Protein AF-A0AAV6HA85-F1 (afdb_monomer)

InterPro domains:
  IPR000152 EGF-type aspartate/asparagine hydroxylation site [PS00010] (54-65)
  IPR000742 EGF-like domain [PS01186] (63-76)
  IPR000742 EGF-like domain [PS01186] (103-118)
  IPR000742 EGF-like domain [PS50026] (37-77)
  IPR000742 EGF-like domain [SM00181] (40-77)
  IPR000742 EGF-like domain [SM00181] (81-119)
  IPR000742 EGF-like domain [SM00181] (123-153)
  IPR001881 EGF-like calcium-binding domain [SM00179] (37-77)
  IPR001881 EGF-like calcium-binding domain [SM00179] (78-119)
  IPR001881 EGF-like calcium-binding domain [SM00179] (120-150)
  IPR009030 Growth factor receptor cysteine-rich domain superfamily [SSF57184] (36-152)
  IPR018097 EGF-like calcium-binding, conserved site [PS01187] (120-144)
  IPR024731 NELL2-like, EGF domain [PF12947] (41-76)
  IPR026823 Complement Clr-like EGF domain [PF12662] (101-123)
  IPR052071 Signal peptide, CUB and EGF-like domain-containing protein [PTHR24046] (17-152)

Secondary structure (DSSP, 8-state):
---------------------------------------TTTTT-----TTEEEEEETTEEEEEEPTTEEESSSSEEE--TTSSSSSTT-SSEEEEETTEEEEEPPTTEEE-TTSS-EEEP-GGGTGGGG-SSEEEEETTEEEEEPPTT----

Nearest PDB structures (foldseek):
  8em4-assembly1_B  TM=6.719E-01  e=1.070E-04  Mus musculus
  8jxg-assembly1_A  TM=6.097E-01  e=2.096E-04  Rattus norvegicus
  8jxa-assembly1_A  TM=5.632E-01  e=2.845E-04  Rattus norvegicus
  3f6u-assembly1_L  TM=4.548E-01  e=4.365E-04  Homo sapiens
  1aut-assembly1_L  TM=4.409E-01  e=5.244E-04  Homo sapiens

Mean predicted aligned error: 12.66 Å

Radius of gyration: 45.24 Å; Cα contacts (8 Å, |Δi|>4): 235; chains: 1; bounding box: 90×61×142 Å

Sequence (153 aa):
MIVQAVMRAGAGLVGVCLVLFVQLPARASASRTPPQDVDECAKSLDNCSIDAICQNTPRSYKCICKSGYKGDGKHCEDIDECVGEYTGGCVHDCINIPGNYRCTCYDGFRLAHDGHNCLDVDECLEDNGGCQQICVNMMGSYECRCREGYFLQ

Foldseek 3Di:
DDDDDDDDDDDDDDDDPPPPPPPDPDPPPPPPDPDDADQCQVVVVDQFDPQWDWADDRNGIATGGHAQWDDRRNDTDGDQCCDDPCRVLAPDDWAGDRRDIFHDDDAQWDADPVRHDTDGDFCCVPCHVVAPDHWAGDRRDIDHDDDPPDDDD

Organism: NCBI:txid278164

Solvent-accessible surface area (backbone atoms only — not comparable to full-atom values): 9694 Å² total; per-residue (Å²): 141,81,85,90,84,90,82,81,95,76,92,83,87,78,83,80,81,83,75,79,79,76,79,69,77,78,75,78,73,75,83,84,68,72,93,70,74,69,54,35,56,86,65,70,68,60,72,51,19,94,56,27,44,69,43,66,47,94,86,43,72,46,40,40,39,34,78,39,35,45,71,76,4,52,53,45,43,67,49,62,45,45,60,76,98,53,34,65,65,25,72,55,46,49,46,64,43,94,49,45,68,47,46,45,48,57,78,38,38,40,69,36,97,84,53,28,47,62,38,67,46,62,49,41,79,52,75,35,58,75,33,94,69,39,52,43,68,43,94,45,42,70,46,70,43,65,58,92,96,56,78,88,130

pLDDT: mean 85.86, std 18.75, range [38.03, 98.62]

Structure (mmCIF, N/CA/C/O backbone):
data_AF-A0AAV6HA85-F1
#
_entry.id   AF-A0AAV6HA85-F1
#
loop_
_atom_site.group_PDB
_atom_site.id
_atom_site.type_symbol
_atom_site.label_atom_id
_atom_site.label_alt_id
_atom_site.label_comp_id
_atom_site.label_asym_id
_atom_site.label_entity_id
_atom_site.label_seq_id
_atom_site.pdbx_PDB_ins_code
_atom_site.Cartn_x
_atom_site.Cartn_y
_atom_site.Cartn_z
_atom_site.occupancy
_atom_site.B_iso_or_equiv
_atom_site.auth_seq_id
_atom_site.auth_comp_id
_atom_site.auth_asym_id
_atom_site.auth_atom_id
_atom_site.pdbx_PDB_model_num
ATOM 1 N N . MET A 1 1 ? -42.525 -49.139 103.285 1.00 38.59 1 MET A N 1
ATOM 2 C CA . MET A 1 1 ? -41.629 -47.968 103.156 1.00 38.59 1 MET A CA 1
ATOM 3 C C . MET A 1 1 ? -41.693 -47.534 101.695 1.00 38.59 1 MET A C 1
ATOM 5 O O . MET A 1 1 ? -41.384 -48.375 100.875 1.00 38.59 1 MET A O 1
ATOM 9 N N . ILE A 1 2 ? -42.159 -46.371 101.240 1.00 38.44 2 ILE A N 1
ATOM 10 C CA . ILE A 1 2 ? -42.550 -45.083 101.826 1.00 38.44 2 ILE A CA 1
ATOM 11 C C . ILE A 1 2 ? -43.598 -44.460 100.861 1.00 38.44 2 ILE A C 1
ATOM 13 O O . ILE A 1 2 ? -43.366 -44.413 99.661 1.00 38.44 2 ILE A O 1
ATOM 17 N N . VAL A 1 3 ? -44.729 -44.039 101.445 1.00 39.59 3 VAL A N 1
ATOM 18 C CA . VAL A 1 3 ? -45.607 -42.871 101.175 1.00 39.59 3 VAL A CA 1
ATOM 19 C C . VAL A 1 3 ? -46.381 -4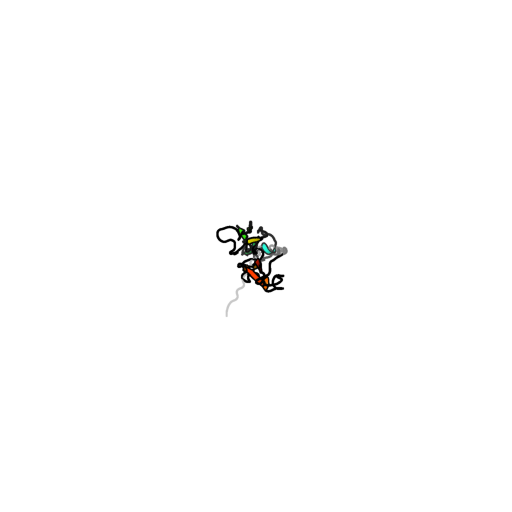2.723 99.843 1.00 39.59 3 VAL A C 1
ATOM 21 O O . VAL A 1 3 ? -45.835 -42.464 98.777 1.00 39.59 3 VAL A O 1
ATOM 24 N N . GLN A 1 4 ? -47.716 -42.758 99.984 1.00 44.38 4 GLN A N 1
ATOM 25 C CA . GLN A 1 4 ? -48.724 -42.203 99.069 1.00 44.38 4 GLN A CA 1
ATOM 26 C C . GLN A 1 4 ? -48.697 -40.663 99.049 1.00 44.38 4 GLN A C 1
ATOM 28 O O . GLN A 1 4 ? -48.573 -40.046 100.105 1.00 44.38 4 GLN A O 1
ATOM 33 N N . ALA A 1 5 ? -49.004 -40.044 97.905 1.00 45.00 5 ALA A N 1
ATOM 34 C CA . ALA A 1 5 ? -49.636 -38.723 97.881 1.00 45.00 5 ALA A CA 1
ATOM 35 C C . ALA A 1 5 ? -50.605 -38.596 96.693 1.00 45.00 5 ALA A C 1
ATOM 37 O O . ALA A 1 5 ? -50.204 -38.516 95.535 1.00 45.00 5 ALA A O 1
ATOM 38 N N . VAL A 1 6 ? -51.899 -38.578 97.013 1.00 48.31 6 VAL A N 1
ATOM 39 C CA . VAL A 1 6 ? -52.996 -38.122 96.152 1.00 48.31 6 VAL A CA 1
ATOM 40 C C . VAL A 1 6 ? -53.131 -36.613 96.346 1.00 48.31 6 VAL A C 1
ATOM 42 O O . VAL A 1 6 ? -53.330 -36.204 97.484 1.00 48.31 6 VAL A O 1
ATOM 45 N N . MET A 1 7 ? -53.114 -35.798 95.283 1.00 38.28 7 MET A N 1
ATOM 46 C CA . MET A 1 7 ? -53.735 -34.461 95.289 1.00 38.28 7 MET A CA 1
ATOM 47 C C . MET A 1 7 ? -54.134 -33.990 93.872 1.00 38.28 7 MET A C 1
ATOM 49 O O . MET A 1 7 ? -53.304 -33.561 93.083 1.00 38.28 7 MET A O 1
ATOM 53 N N . ARG A 1 8 ? -55.455 -34.034 93.647 1.00 38.62 8 ARG A N 1
ATOM 54 C CA . ARG A 1 8 ? -56.346 -33.005 93.062 1.00 38.62 8 ARG A CA 1
ATOM 55 C C . ARG A 1 8 ? -56.182 -32.547 91.603 1.00 38.62 8 ARG A C 1
ATOM 57 O O . ARG A 1 8 ? -55.257 -31.839 91.231 1.00 38.62 8 ARG A O 1
ATOM 64 N N . ALA A 1 9 ? -57.255 -32.804 90.847 1.00 45.69 9 ALA A N 1
ATOM 65 C CA . ALA A 1 9 ? -57.660 -32.042 89.673 1.00 45.69 9 ALA A CA 1
ATOM 66 C C . ALA A 1 9 ? -57.902 -30.565 90.043 1.00 45.69 9 ALA A C 1
ATOM 68 O O . ALA A 1 9 ? -58.687 -30.265 90.946 1.00 45.69 9 ALA A O 1
ATOM 69 N N . GLY A 1 10 ? -57.228 -29.661 89.334 1.00 38.03 10 GLY A N 1
ATOM 70 C CA . GLY A 1 10 ? -57.447 -28.219 89.367 1.00 38.03 10 GLY A CA 1
ATOM 71 C C . GLY A 1 10 ? -57.753 -27.731 87.955 1.00 38.03 10 GLY A C 1
ATOM 72 O O . GLY A 1 10 ? -57.002 -28.006 87.024 1.00 38.03 10 GLY A O 1
ATOM 73 N N . ALA A 1 11 ? -58.898 -27.073 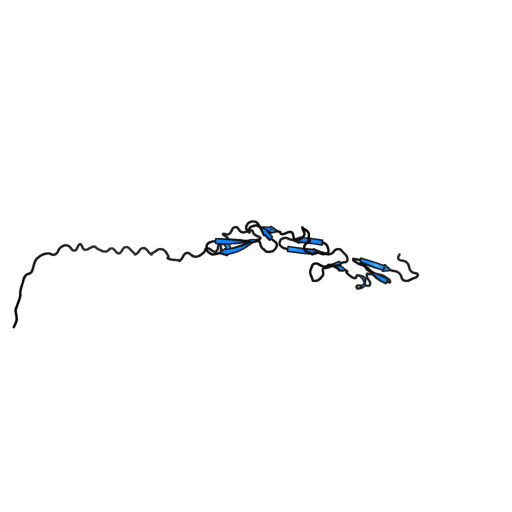87.806 1.00 50.22 11 ALA A N 1
ATOM 74 C CA . ALA A 1 11 ? -59.427 -26.531 86.564 1.00 50.22 11 ALA A CA 1
ATOM 75 C C . ALA A 1 11 ? -58.511 -25.464 85.936 1.00 50.22 11 ALA A C 1
ATOM 77 O O . ALA A 1 11 ? -57.936 -24.646 86.649 1.00 50.22 11 ALA A O 1
ATOM 78 N N . GLY A 1 12 ? -58.453 -25.427 84.599 1.00 44.38 12 GLY A N 1
ATOM 79 C CA . GLY A 1 12 ? -57.872 -24.305 83.857 1.00 44.38 12 GLY A CA 1
ATOM 80 C C . GLY A 1 12 ? -57.307 -24.684 82.490 1.00 44.38 12 GLY A C 1
ATOM 81 O O . GLY A 1 12 ? -56.094 -24.743 82.331 1.00 44.38 12 GLY A O 1
ATOM 82 N N . LEU A 1 13 ? -58.163 -24.906 81.488 1.00 42.62 13 LEU A N 1
ATOM 83 C CA . LEU A 1 13 ? -57.733 -24.893 80.085 1.00 42.62 13 LEU A CA 1
ATOM 84 C C . LEU A 1 13 ? -58.081 -23.535 79.482 1.00 42.62 13 LEU A C 1
ATOM 86 O O . LEU A 1 13 ? -59.203 -23.273 79.055 1.00 42.62 13 LEU A O 1
ATOM 90 N N . VAL A 1 14 ? -57.077 -22.664 79.508 1.00 42.88 14 VAL A N 1
ATOM 91 C CA . VAL A 1 14 ? -56.998 -21.457 78.692 1.00 42.88 14 VAL A CA 1
ATOM 92 C C . VAL A 1 14 ? -56.840 -21.881 77.226 1.00 42.88 14 VAL A C 1
ATOM 94 O O . VAL A 1 14 ? -56.070 -22.785 76.917 1.00 42.88 14 VAL A O 1
ATOM 97 N N . GLY A 1 15 ? -57.619 -21.219 76.370 1.00 52.88 15 GLY A N 1
ATOM 98 C CA . GLY A 1 15 ? -57.671 -21.234 74.905 1.00 52.88 15 GLY A CA 1
ATOM 99 C C . GLY A 1 15 ? -56.665 -22.062 74.100 1.00 52.88 15 GLY A C 1
ATOM 100 O O . GLY A 1 15 ? -55.463 -21.819 74.127 1.00 52.88 15 GLY A O 1
ATOM 101 N N . VAL A 1 16 ? -57.207 -22.882 73.199 1.00 50.78 16 VAL A N 1
ATOM 102 C CA . VAL A 1 16 ? -56.548 -23.195 71.927 1.00 50.78 16 VAL A CA 1
ATOM 103 C C . VAL A 1 16 ? -57.498 -22.760 70.817 1.00 50.78 16 VAL A C 1
ATOM 105 O O . VAL A 1 16 ? -58.423 -23.474 70.441 1.00 50.78 16 VAL A O 1
ATOM 108 N N . CYS A 1 17 ? -57.308 -21.529 70.340 1.00 46.88 17 CYS A N 1
ATOM 109 C CA . CYS A 1 17 ? -57.904 -21.072 69.093 1.00 46.88 17 CYS A CA 1
ATOM 110 C C . CYS A 1 17 ? -57.286 -21.932 67.982 1.00 46.88 17 CYS A C 1
ATOM 112 O O . CYS A 1 17 ? -56.084 -21.841 67.732 1.00 46.88 17 CYS A O 1
ATOM 114 N N . LEU A 1 18 ? -58.075 -22.832 67.394 1.00 53.28 18 LEU A N 1
ATOM 115 C CA . LEU A 1 18 ? -57.656 -23.696 66.295 1.00 53.28 18 LEU A CA 1
ATOM 116 C C . LEU A 1 18 ? -57.417 -22.813 65.062 1.00 53.28 18 LEU A C 1
ATOM 118 O O . LEU A 1 18 ? -58.323 -22.572 64.266 1.00 53.28 18 LEU A O 1
ATOM 122 N N . VAL A 1 19 ? -56.206 -22.271 64.934 1.00 59.59 19 VAL A N 1
ATOM 123 C CA . VAL A 1 19 ? -55.791 -21.529 63.744 1.00 59.59 19 VAL A CA 1
ATOM 124 C C . VAL A 1 19 ? -55.682 -22.551 62.613 1.00 59.59 19 VAL A C 1
ATOM 126 O O . VAL A 1 19 ? -54.721 -23.314 62.539 1.00 59.59 19 VAL A O 1
ATOM 129 N N . LEU A 1 20 ? -56.705 -22.623 61.760 1.00 54.41 20 LEU A N 1
ATOM 130 C CA . LEU A 1 20 ? -56.629 -23.327 60.483 1.00 54.41 20 LEU A CA 1
ATOM 131 C C . LEU A 1 20 ? -55.535 -22.645 59.656 1.00 54.41 20 LEU A C 1
ATOM 133 O O . LEU A 1 20 ? -55.753 -21.590 59.063 1.00 54.41 20 LEU A O 1
ATOM 137 N N . PHE A 1 21 ? -54.339 -23.234 59.650 1.00 59.69 21 PHE A N 1
ATOM 138 C CA . PHE A 1 21 ? -53.263 -22.862 58.743 1.00 59.69 21 PHE A CA 1
ATOM 139 C C . PHE A 1 21 ? -53.710 -23.180 57.314 1.00 59.69 21 PHE A C 1
ATOM 141 O O . PHE A 1 21 ? -53.476 -24.272 56.800 1.00 59.69 21 PHE A O 1
ATOM 148 N N . VAL A 1 22 ? -54.365 -22.224 56.657 1.00 56.62 22 VAL A N 1
ATOM 149 C CA . VAL A 1 22 ? -54.429 -22.213 55.198 1.00 56.62 22 VAL A CA 1
ATOM 150 C C . VAL A 1 22 ? -52.991 -22.007 54.739 1.00 56.62 22 VAL A C 1
ATOM 152 O O . VAL A 1 22 ? -52.441 -20.913 54.862 1.00 56.62 22 VAL A O 1
ATOM 155 N N . GLN A 1 23 ? -52.349 -23.083 54.286 1.00 60.28 23 GLN A N 1
ATOM 156 C CA . GLN A 1 23 ? -51.060 -23.004 53.616 1.00 60.28 23 GLN A CA 1
ATOM 157 C C . GLN A 1 23 ? -51.267 -22.192 52.333 1.00 60.28 23 GLN A C 1
ATOM 159 O O . GLN A 1 23 ? -51.673 -22.721 51.302 1.00 60.28 23 GLN A O 1
ATOM 164 N N . LEU A 1 24 ? -51.033 -20.880 52.409 1.00 62.69 24 LEU A N 1
ATOM 165 C CA . LEU A 1 24 ? -50.799 -20.067 51.224 1.00 62.69 24 LEU A CA 1
ATOM 166 C C . LEU A 1 24 ? -49.642 -20.732 50.468 1.00 62.69 24 LEU A C 1
ATOM 168 O O . LEU A 1 24 ? -48.624 -21.030 51.103 1.00 62.69 24 LEU A O 1
ATOM 172 N N . PRO A 1 25 ? -49.771 -21.005 49.156 1.00 57.84 25 PRO A N 1
ATOM 173 C CA . PRO A 1 25 ? -48.674 -21.590 48.407 1.00 57.84 25 PRO A CA 1
ATOM 174 C C . PRO A 1 25 ? -47.462 -20.682 48.585 1.00 57.84 25 PRO A C 1
ATOM 176 O O . PRO A 1 25 ? -47.552 -19.465 48.388 1.00 57.84 25 PRO A O 1
ATOM 179 N N . ALA A 1 26 ? -46.351 -21.275 49.024 1.00 62.03 26 ALA A N 1
ATOM 180 C CA . ALA A 1 26 ? -45.083 -20.584 49.147 1.00 62.03 26 ALA A CA 1
ATOM 181 C C . ALA A 1 26 ? -44.832 -19.843 47.832 1.00 62.03 26 ALA A C 1
ATOM 183 O O . ALA A 1 26 ? -44.723 -20.454 46.768 1.00 62.03 26 ALA A O 1
ATOM 184 N N . ARG A 1 27 ? -44.816 -18.510 47.899 1.00 64.50 27 ARG A N 1
ATOM 185 C CA . ARG A 1 27 ? -44.487 -17.660 46.760 1.00 64.50 27 ARG A CA 1
ATOM 186 C C . ARG A 1 27 ? -43.093 -18.094 46.320 1.00 64.50 27 ARG A C 1
ATOM 188 O O . ARG A 1 27 ? -42.148 -17.942 47.094 1.00 64.50 27 ARG A O 1
ATOM 195 N N . ALA A 1 28 ? -42.991 -18.705 45.139 1.00 62.00 28 ALA A N 1
ATOM 196 C CA . ALA A 1 28 ? -41.719 -19.118 44.570 1.00 62.00 28 ALA A CA 1
ATOM 197 C C . ALA A 1 28 ? -40.772 -17.916 44.636 1.00 62.00 28 ALA A C 1
ATOM 199 O O . ALA A 1 28 ? -41.057 -16.849 44.088 1.00 62.00 28 ALA A O 1
ATOM 200 N N . SER A 1 29 ? -39.712 -18.067 45.428 1.00 61.31 29 SER A N 1
ATOM 201 C CA . SER A 1 29 ? -38.698 -17.040 45.608 1.00 61.31 29 SER A CA 1
ATOM 202 C C . SER A 1 29 ? -38.131 -16.709 44.232 1.00 61.31 29 SER A C 1
ATOM 204 O O . SER A 1 29 ? -37.825 -17.619 43.461 1.00 61.31 29 SER A O 1
ATOM 206 N N . ALA A 1 30 ? -38.050 -15.416 43.918 1.00 65.56 30 ALA A N 1
ATOM 207 C CA . ALA A 1 30 ? -37.458 -14.918 42.688 1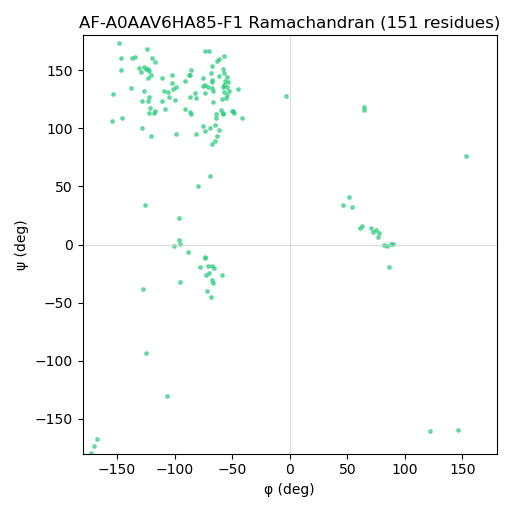.00 65.56 30 ALA A CA 1
ATOM 208 C C . ALA A 1 30 ? -36.131 -15.640 42.400 1.00 65.56 30 ALA A C 1
ATOM 210 O O . ALA A 1 30 ? -35.313 -15.824 43.306 1.00 65.56 30 ALA A O 1
ATOM 211 N N . SER A 1 31 ? -35.960 -16.063 41.144 1.00 66.75 31 SER A N 1
ATOM 212 C CA . SER A 1 31 ? -34.762 -16.721 40.618 1.00 66.75 31 SER A CA 1
ATOM 213 C C . SER A 1 31 ? -33.495 -16.043 41.147 1.00 66.75 31 SER A C 1
ATOM 215 O O . SER A 1 31 ? -33.178 -14.920 40.762 1.00 66.75 31 SER A O 1
ATOM 217 N N . ARG A 1 32 ? -32.769 -16.724 42.042 1.00 67.88 32 ARG A N 1
ATOM 218 C CA . ARG A 1 32 ? -31.467 -16.281 42.567 1.00 67.88 32 ARG A CA 1
ATOM 219 C C . ARG A 1 32 ? -30.350 -16.592 41.573 1.00 67.88 32 ARG A C 1
ATOM 221 O O . ARG A 1 32 ? -29.345 -17.199 41.933 1.00 67.88 32 ARG A O 1
ATOM 228 N N . THR A 1 33 ? -30.530 -16.210 40.315 1.00 71.50 33 THR A N 1
ATOM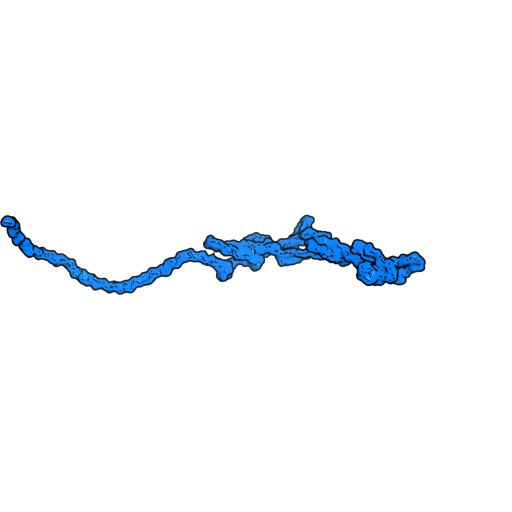 229 C CA . THR A 1 33 ? -29.411 -16.172 39.376 1.00 71.50 33 THR A CA 1
ATOM 230 C C . THR A 1 33 ? -28.457 -15.071 39.836 1.00 71.50 33 THR A C 1
ATOM 232 O O . THR A 1 33 ? -28.905 -13.932 40.004 1.00 71.50 33 THR A O 1
ATOM 235 N N . PRO A 1 34 ? -27.174 -15.387 40.099 1.00 78.25 34 PRO A N 1
ATOM 236 C CA . PRO A 1 34 ? -26.192 -14.359 40.400 1.00 78.25 34 PRO A CA 1
ATOM 237 C C . PRO A 1 34 ? -26.144 -13.353 39.243 1.00 78.25 34 PRO A C 1
ATOM 239 O O . PRO A 1 34 ? -26.386 -13.746 38.098 1.00 78.25 34 PRO A O 1
ATOM 242 N N . PRO A 1 35 ? -25.871 -12.066 39.519 1.00 84.31 35 PRO A N 1
ATOM 243 C CA . PRO A 1 35 ? -25.748 -11.071 38.466 1.00 84.31 35 PRO A CA 1
ATOM 244 C C . PRO A 1 35 ? -24.645 -11.516 37.508 1.00 84.31 35 PRO A C 1
ATOM 246 O O . PRO A 1 35 ? -23.478 -11.617 37.889 1.00 84.31 35 PRO A O 1
ATOM 249 N N . GLN A 1 36 ? -25.050 -11.842 36.284 1.00 88.88 36 GLN A N 1
ATOM 250 C CA . GLN A 1 36 ? -24.139 -12.184 35.209 1.00 88.88 36 GLN A CA 1
ATOM 251 C C . GLN A 1 36 ? -23.796 -10.911 34.448 1.00 88.88 36 GLN A C 1
ATOM 253 O O . GLN A 1 36 ? -24.655 -10.054 34.229 1.00 88.88 36 GLN A O 1
ATOM 258 N N . ASP A 1 37 ? -22.534 -10.811 34.059 1.00 94.44 37 ASP A N 1
ATOM 259 C CA . ASP A 1 37 ? -22.063 -9.769 33.166 1.00 94.44 37 ASP A CA 1
ATOM 260 C C . ASP A 1 37 ? -22.836 -9.805 31.841 1.00 94.44 37 ASP A C 1
ATOM 262 O O . ASP A 1 37 ? -23.109 -10.876 31.284 1.00 94.44 37 ASP A O 1
ATOM 266 N N . VAL A 1 38 ? -23.238 -8.633 31.361 1.00 94.50 38 VAL A N 1
ATOM 267 C CA . VAL A 1 38 ? -23.845 -8.511 30.042 1.00 94.50 38 VAL A CA 1
ATOM 268 C C . VAL A 1 38 ? -22.701 -8.344 29.067 1.00 94.50 38 VAL A C 1
ATOM 270 O O . VAL A 1 38 ? -22.047 -7.323 29.099 1.00 94.50 38 VAL A O 1
ATOM 273 N N . ASP A 1 39 ? -22.493 -9.315 28.185 1.00 96.69 39 ASP A N 1
ATOM 274 C CA . ASP A 1 39 ? -21.559 -9.126 27.078 1.00 96.69 39 ASP A CA 1
ATOM 275 C C . ASP A 1 39 ? -22.194 -8.193 26.040 1.00 96.69 39 ASP A C 1
ATOM 277 O O . ASP A 1 39 ? -23.046 -8.616 25.247 1.00 96.69 39 ASP A O 1
ATOM 281 N N . GLU A 1 40 ? -21.850 -6.905 26.091 1.00 97.31 40 GLU A N 1
ATOM 282 C CA . GLU A 1 40 ? -22.401 -5.921 25.161 1.00 97.31 40 GLU A CA 1
ATOM 283 C C . GLU A 1 40 ? -21.928 -6.159 23.724 1.00 97.31 40 GLU A C 1
ATOM 285 O O . GLU A 1 40 ? -22.708 -5.931 22.798 1.00 97.31 40 GLU A O 1
ATOM 290 N N . CYS A 1 41 ? -20.717 -6.696 23.537 1.00 97.38 41 CYS A N 1
ATOM 291 C CA . CYS A 1 41 ? -20.155 -7.003 22.221 1.00 97.38 41 CYS A CA 1
ATOM 292 C C . CYS A 1 41 ? -20.913 -8.158 21.544 1.00 97.38 41 CYS A C 1
ATOM 294 O O . CYS A 1 41 ? -21.286 -8.072 20.375 1.00 97.38 41 CYS A O 1
ATOM 296 N N . ALA A 1 42 ? -21.200 -9.239 22.278 1.00 96.81 42 ALA A N 1
ATOM 297 C CA . ALA A 1 42 ? -21.941 -10.389 21.749 1.00 96.81 42 ALA A CA 1
ATOM 298 C C . ALA A 1 42 ? -23.425 -10.081 21.495 1.00 96.81 42 ALA A C 1
ATOM 300 O O . ALA A 1 42 ? -24.074 -10.747 20.688 1.00 96.81 42 ALA A O 1
ATOM 301 N N . LYS A 1 43 ? -23.975 -9.088 22.201 1.00 96.00 43 LYS A N 1
ATOM 302 C CA . LYS A 1 43 ? -25.371 -8.655 22.057 1.00 96.00 43 LYS A CA 1
ATOM 303 C C . LYS A 1 43 ? -25.548 -7.472 21.106 1.00 96.00 43 LYS A C 1
ATOM 305 O O . LYS A 1 43 ? -26.685 -7.034 20.940 1.00 96.00 43 LYS A O 1
ATOM 310 N N . SER A 1 44 ? -24.464 -6.966 20.511 1.00 94.00 44 SER A N 1
ATOM 311 C CA . SER A 1 44 ? -24.469 -5.767 19.661 1.00 94.00 44 SER A CA 1
ATOM 312 C C . SER A 1 44 ? -25.146 -4.570 20.346 1.00 94.00 44 SER A C 1
ATOM 314 O O . SER A 1 44 ? -25.949 -3.857 19.746 1.00 94.00 44 SER A O 1
ATOM 316 N N . LEU A 1 45 ? -24.869 -4.403 21.643 1.00 96.19 45 LEU A N 1
ATOM 317 C CA . LEU A 1 45 ? -25.317 -3.274 22.467 1.00 96.19 45 LEU A CA 1
ATOM 318 C C . LEU A 1 45 ? -24.212 -2.225 22.655 1.00 96.19 45 LEU A C 1
ATOM 320 O O . LEU A 1 45 ? -24.424 -1.219 23.337 1.00 96.19 45 LEU A O 1
ATOM 324 N N . ASP A 1 46 ? -23.029 -2.469 22.095 1.00 95.88 46 ASP A N 1
ATOM 325 C CA . ASP A 1 46 ? -21.935 -1.517 22.084 1.00 95.88 46 ASP A CA 1
ATOM 326 C C . ASP A 1 46 ? -22.190 -0.363 21.101 1.00 95.88 46 ASP A C 1
ATOM 328 O O . ASP A 1 46 ? -23.102 -0.386 20.274 1.00 95.88 46 ASP A O 1
ATOM 332 N N . ASN A 1 47 ? -21.382 0.688 21.220 1.00 97.19 47 ASN A N 1
ATOM 333 C CA . ASN A 1 47 ? -21.376 1.803 20.281 1.00 97.19 47 ASN A CA 1
ATOM 334 C C . ASN A 1 47 ? -19.972 2.061 19.717 1.00 97.19 47 ASN A C 1
ATOM 336 O O . ASN A 1 47 ? -19.577 3.215 19.527 1.00 97.19 47 ASN A O 1
ATOM 340 N N . CYS A 1 48 ? -19.198 0.990 19.530 1.00 98.12 48 CYS A N 1
ATOM 341 C CA . CYS A 1 48 ? -17.867 1.082 18.956 1.00 98.12 48 CYS A CA 1
ATOM 342 C C . CYS A 1 48 ? -17.933 1.507 17.483 1.00 98.12 48 CYS A C 1
ATOM 344 O O . CYS A 1 48 ? -18.924 1.271 16.790 1.00 98.12 48 CYS A O 1
ATOM 346 N N . SER A 1 49 ? -16.858 2.133 16.998 1.00 98.12 49 SER A N 1
ATOM 347 C CA . SER A 1 49 ? -16.695 2.377 15.563 1.00 98.12 49 SER A CA 1
ATOM 348 C C . SER A 1 49 ? -16.729 1.049 14.800 1.00 98.12 49 SER A C 1
ATOM 350 O O . SER A 1 49 ? -16.263 0.025 15.305 1.00 98.12 49 SER A O 1
ATOM 352 N N . ILE A 1 50 ? -17.185 1.074 13.545 1.00 96.94 50 ILE A N 1
ATOM 353 C CA . ILE A 1 50 ? -17.040 -0.074 12.639 1.00 96.94 50 ILE A CA 1
ATOM 354 C C . ILE A 1 50 ? -15.569 -0.466 12.443 1.00 96.94 50 ILE A C 1
ATOM 356 O O . ILE A 1 50 ? -15.270 -1.641 12.229 1.00 96.94 50 ILE A O 1
ATOM 360 N N . ASP A 1 51 ? -14.657 0.495 12.603 1.00 98.31 51 ASP A N 1
ATOM 361 C CA . ASP A 1 51 ? -13.204 0.323 12.541 1.00 98.31 51 ASP A CA 1
ATOM 362 C C . ASP A 1 51 ? -12.565 0.150 13.923 1.00 98.31 51 ASP A C 1
ATOM 364 O O . ASP A 1 51 ? -11.371 0.372 14.110 1.00 98.31 51 ASP A O 1
ATOM 368 N N . ALA A 1 52 ? -13.349 -0.290 14.906 1.00 98.38 52 ALA A N 1
ATOM 369 C CA . ALA A 1 52 ? -12.877 -0.682 16.224 1.00 98.38 52 ALA A CA 1
ATOM 370 C C . ALA A 1 52 ? -13.194 -2.150 16.533 1.00 98.38 52 ALA A C 1
ATOM 372 O O . ALA A 1 52 ? -14.042 -2.794 15.918 1.00 98.38 52 ALA A O 1
ATOM 373 N N . ILE A 1 53 ? -12.470 -2.681 17.509 1.00 98.12 53 ILE A N 1
ATOM 374 C CA . ILE A 1 53 ? -12.696 -3.965 18.153 1.00 98.12 53 ILE A CA 1
ATOM 375 C C . ILE A 1 53 ? -13.419 -3.684 19.470 1.00 98.12 53 ILE A C 1
ATOM 377 O O . ILE A 1 53 ? -12.928 -2.917 20.305 1.00 98.12 53 ILE A O 1
ATOM 381 N N . CYS A 1 54 ? -14.575 -4.321 19.656 1.00 98.31 54 CYS A N 1
ATOM 382 C CA . CYS A 1 54 ? -15.269 -4.343 20.938 1.00 98.31 54 CYS A CA 1
ATOM 383 C C . CYS A 1 54 ? -14.642 -5.412 21.839 1.00 98.31 54 CYS A C 1
ATOM 385 O O . CYS A 1 54 ? -14.533 -6.580 21.459 1.00 98.31 54 CYS A O 1
ATOM 387 N N . GLN A 1 55 ? -14.229 -5.015 23.040 1.00 98.19 55 GLN A N 1
ATOM 388 C CA . GLN A 1 55 ? -13.705 -5.901 24.070 1.00 98.19 55 GLN A CA 1
ATOM 389 C C . GLN A 1 55 ? -14.616 -5.852 25.296 1.00 98.19 55 GLN A C 1
ATOM 391 O O . GLN A 1 55 ? -14.667 -4.832 25.988 1.00 98.19 55 GLN A O 1
ATOM 396 N N . ASN A 1 56 ? -15.295 -6.963 25.592 1.00 97.69 56 ASN A N 1
ATOM 397 C CA . ASN A 1 56 ? -16.122 -7.065 26.789 1.00 97.69 56 ASN A CA 1
ATOM 398 C C . ASN A 1 56 ? -15.250 -7.056 28.057 1.00 97.69 56 ASN A C 1
ATOM 400 O O . ASN A 1 56 ? -14.160 -7.638 28.095 1.00 97.69 56 ASN A O 1
ATOM 404 N N . THR A 1 57 ? -15.725 -6.396 29.106 1.00 96.62 57 THR A N 1
ATOM 405 C CA . THR A 1 57 ? -15.060 -6.299 30.408 1.00 96.62 57 THR A CA 1
ATOM 406 C C . THR A 1 57 ? -16.075 -6.480 31.543 1.00 96.62 57 THR A C 1
ATOM 408 O O . THR A 1 57 ? -17.264 -6.281 31.357 1.00 96.62 57 THR A O 1
ATOM 411 N N . PRO A 1 58 ? -15.654 -6.814 32.773 1.00 95.94 58 PRO A N 1
ATOM 412 C CA . PRO A 1 58 ? -16.607 -6.922 33.871 1.00 95.94 58 PRO A CA 1
ATOM 413 C C . PRO A 1 58 ? -17.344 -5.595 34.116 1.00 95.94 58 PRO A C 1
ATOM 415 O O . PRO A 1 58 ? -16.742 -4.622 34.585 1.00 95.94 58 PRO A O 1
ATOM 418 N N . ARG A 1 59 ? -18.664 -5.609 33.904 1.00 91.38 59 ARG A N 1
ATOM 419 C CA . ARG A 1 59 ? -19.619 -4.500 34.059 1.00 91.38 59 ARG A CA 1
ATOM 420 C C . ARG A 1 59 ? -19.573 -3.424 32.960 1.00 91.38 59 ARG A C 1
ATOM 422 O O . ARG A 1 59 ? -20.113 -2.346 33.208 1.00 91.38 59 ARG A O 1
ATOM 429 N N . SER A 1 60 ? -18.898 -3.648 31.828 1.00 95.25 60 SER A N 1
ATOM 430 C CA . SER A 1 60 ? -18.802 -2.683 30.713 1.00 95.25 60 SER A CA 1
ATOM 431 C C . SER A 1 60 ? -18.111 -3.307 29.497 1.00 95.25 60 SER A C 1
ATOM 433 O O . SER A 1 60 ? -17.521 -4.367 29.581 1.00 95.25 60 SER A O 1
ATOM 435 N N . TYR A 1 61 ? -17.947 -2.553 28.420 1.00 97.50 61 TYR A N 1
ATOM 436 C CA . TYR A 1 61 ? -17.045 -2.879 27.316 1.00 97.50 61 TYR A CA 1
ATOM 437 C C . TYR A 1 61 ? -16.042 -1.749 27.055 1.00 97.50 61 TYR A C 1
ATOM 439 O O . TYR A 1 61 ? -16.167 -0.637 27.581 1.00 97.50 61 TYR A O 1
ATOM 447 N N . LYS A 1 62 ? -15.027 -2.041 26.240 1.00 98.06 62 LYS A N 1
ATOM 448 C CA . LYS A 1 62 ? -14.082 -1.073 25.678 1.00 98.06 62 LYS A CA 1
ATOM 449 C C . LYS A 1 62 ? -14.091 -1.165 24.161 1.00 98.06 62 LYS A C 1
ATOM 451 O O . LYS A 1 62 ? -14.161 -2.258 23.612 1.00 98.06 62 LYS A O 1
ATOM 456 N N . CYS A 1 63 ? -13.951 -0.019 23.510 1.00 98.50 63 CYS A N 1
ATOM 457 C CA . CYS A 1 63 ? -13.737 0.063 22.074 1.00 98.50 63 CYS A CA 1
ATOM 458 C C . CYS A 1 63 ? -12.278 0.429 21.818 1.00 98.50 63 CYS A C 1
ATOM 460 O O . CYS A 1 63 ? -11.760 1.361 22.432 1.00 98.50 63 CYS A O 1
ATOM 462 N N . ILE A 1 64 ? -11.612 -0.307 20.937 1.00 98.31 64 ILE A N 1
ATOM 463 C CA . ILE A 1 64 ? -10.203 -0.094 20.596 1.00 98.31 64 ILE A CA 1
ATOM 464 C C . ILE A 1 64 ? -10.124 -0.011 19.079 1.00 98.31 64 ILE A C 1
ATOM 466 O O . ILE A 1 64 ? -10.566 -0.945 18.419 1.00 98.31 64 ILE A O 1
ATOM 470 N N . CYS A 1 65 ? -9.594 1.074 18.512 1.00 98.62 65 CYS A N 1
ATOM 471 C CA . CYS A 1 65 ? -9.441 1.162 17.059 1.00 98.62 65 CYS A CA 1
ATOM 472 C C . CYS A 1 65 ? -8.623 -0.023 16.522 1.00 98.62 65 CYS A C 1
ATOM 474 O O . CYS A 1 65 ? -7.673 -0.480 17.164 1.00 98.62 65 CYS A O 1
ATOM 476 N N . LYS A 1 66 ? -9.026 -0.547 15.363 1.00 98.44 66 LYS A N 1
ATOM 477 C CA . LYS A 1 66 ? -8.284 -1.594 14.655 1.00 98.44 66 LYS A CA 1
ATOM 478 C C . LYS A 1 66 ? -6.892 -1.075 14.281 1.00 98.44 66 LYS A C 1
ATOM 480 O O . LYS A 1 66 ? -6.654 0.130 14.224 1.00 98.44 66 LYS A O 1
ATOM 485 N N . SER A 1 67 ? -5.965 -1.992 14.017 1.00 97.19 67 SER A N 1
ATOM 486 C CA . SER A 1 67 ? -4.651 -1.641 13.465 1.00 97.19 67 SER A CA 1
ATOM 487 C C . SER A 1 67 ? -4.804 -0.807 12.188 1.00 97.19 67 SER A C 1
ATOM 489 O O . SER A 1 67 ? -5.700 -1.087 11.397 1.00 97.19 67 SER A O 1
ATOM 491 N N . GLY A 1 68 ? -3.958 0.214 12.025 1.00 96.75 68 GLY A N 1
ATOM 492 C CA . GLY A 1 68 ? -4.066 1.193 10.933 1.00 96.75 68 GLY A CA 1
ATOM 493 C C . GLY A 1 68 ? -5.039 2.345 11.209 1.00 96.75 68 GLY A C 1
ATOM 494 O O . GLY A 1 68 ? -5.152 3.249 10.398 1.00 96.75 68 GLY A O 1
ATOM 495 N N . TYR A 1 69 ? -5.715 2.367 12.363 1.00 98.25 69 TYR A N 1
ATOM 496 C CA . TYR A 1 69 ? -6.633 3.443 12.738 1.00 98.25 69 TYR A CA 1
ATOM 497 C C . TYR A 1 69 ? -6.249 4.085 14.075 1.00 98.25 69 TYR A C 1
ATOM 499 O O . TYR A 1 69 ? -5.706 3.441 14.976 1.00 98.25 69 TYR A O 1
ATOM 507 N N . LYS A 1 70 ? -6.588 5.365 14.235 1.00 97.50 70 LYS A N 1
ATOM 508 C CA . LYS A 1 70 ? -6.393 6.153 15.461 1.00 97.50 70 LYS A CA 1
ATOM 509 C C . LYS A 1 70 ? -7.706 6.772 15.929 1.00 97.50 70 LYS A C 1
ATOM 511 O O . LYS A 1 70 ? -8.576 7.079 15.122 1.00 97.50 70 LYS A O 1
ATOM 516 N N . GLY A 1 71 ? -7.839 6.991 17.235 1.00 97.75 71 GLY A N 1
ATOM 517 C CA . GLY A 1 71 ? -9.019 7.632 17.815 1.00 97.75 71 GLY A CA 1
ATOM 518 C C . GLY A 1 71 ? -9.373 7.097 19.198 1.00 97.75 71 GLY A C 1
ATOM 519 O O . GLY A 1 71 ? -8.533 6.514 19.884 1.00 97.75 71 GLY A O 1
ATOM 520 N N . ASP A 1 72 ? -10.622 7.305 19.613 1.00 97.75 72 ASP A N 1
ATOM 521 C CA . ASP A 1 72 ? -11.129 6.938 20.945 1.00 97.75 72 ASP A CA 1
ATOM 522 C C . ASP A 1 72 ? -11.848 5.571 20.979 1.00 97.75 72 ASP A C 1
ATOM 524 O O . ASP A 1 72 ? -12.394 5.173 22.009 1.00 97.75 72 ASP A O 1
ATOM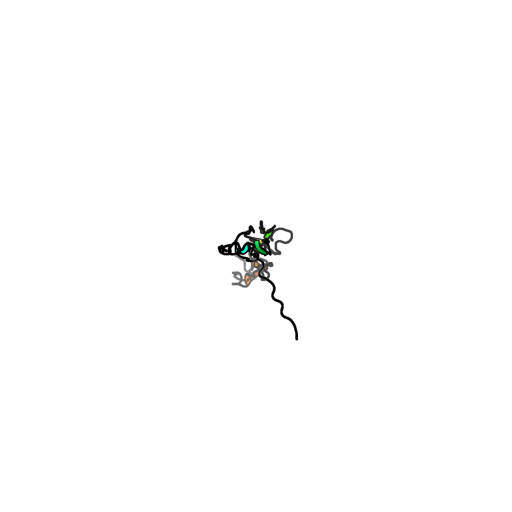 528 N N . GLY A 1 73 ? -11.869 4.853 19.852 1.00 97.94 73 GLY A N 1
ATOM 529 C CA . GLY A 1 73 ? -12.563 3.574 19.686 1.00 97.94 73 GLY A CA 1
ATOM 530 C C . GLY A 1 73 ? -14.038 3.705 19.289 1.00 97.94 73 GLY A C 1
ATOM 531 O O . GLY A 1 73 ? -14.604 2.759 18.744 1.00 97.94 73 GLY A O 1
ATOM 532 N N . LYS A 1 74 ? -14.669 4.861 19.508 1.00 97.50 74 LYS A N 1
ATOM 533 C CA . LYS A 1 74 ? -16.030 5.166 19.024 1.00 97.50 74 LYS A CA 1
ATOM 534 C C . LYS A 1 74 ? -15.989 5.927 17.705 1.00 97.50 74 LYS A C 1
ATOM 536 O O . LYS A 1 74 ? -16.834 5.716 16.844 1.00 97.50 74 LYS A O 1
ATOM 541 N N . HIS A 1 75 ? -14.956 6.741 17.537 1.00 98.00 75 HIS A N 1
ATOM 542 C CA . HIS A 1 75 ? -14.543 7.362 16.294 1.00 98.00 75 HIS A CA 1
ATOM 543 C C . HIS A 1 75 ? -13.113 6.911 16.021 1.00 98.00 75 HIS A C 1
ATOM 545 O O . HIS A 1 75 ? -12.208 7.167 16.817 1.00 98.00 75 HIS A O 1
ATOM 551 N N . CYS A 1 76 ? -12.934 6.195 14.919 1.00 98.38 76 CYS A N 1
ATOM 552 C CA . CYS A 1 76 ? -11.634 5.741 14.455 1.00 98.38 76 CYS A CA 1
ATOM 553 C C . CYS A 1 76 ? -11.429 6.296 13.054 1.00 98.38 76 CYS A C 1
ATOM 555 O O . CYS A 1 76 ? -12.292 6.131 12.195 1.00 98.38 76 CYS A O 1
ATOM 557 N N . GLU A 1 77 ? -10.306 6.968 12.859 1.00 98.00 77 GLU A N 1
ATOM 558 C CA . GLU A 1 77 ? -9.882 7.531 11.586 1.00 98.00 77 GLU A CA 1
ATOM 559 C C . GLU A 1 77 ? -8.671 6.757 11.090 1.00 98.00 77 GLU A C 1
ATOM 561 O O . GLU A 1 77 ? -7.828 6.337 11.886 1.00 98.00 77 GLU A O 1
ATOM 566 N N . ASP A 1 78 ? -8.606 6.574 9.780 1.00 98.12 78 ASP A N 1
ATOM 567 C CA . ASP A 1 78 ? -7.468 5.960 9.116 1.00 98.12 78 ASP A CA 1
ATOM 568 C C . ASP A 1 78 ? -6.177 6.735 9.426 1.00 98.12 78 ASP A C 1
ATOM 570 O O . ASP A 1 78 ? -6.156 7.973 9.484 1.00 98.12 78 ASP A O 1
ATOM 574 N N . ILE A 1 79 ? -5.103 6.003 9.697 1.00 96.38 79 ILE A N 1
ATOM 575 C CA . ILE A 1 79 ? -3.774 6.581 9.836 1.00 96.38 79 ILE A CA 1
ATOM 576 C C . ILE A 1 79 ? -3.197 6.652 8.436 1.00 96.38 79 ILE A C 1
ATOM 578 O O . ILE A 1 79 ? -2.868 5.629 7.871 1.00 96.38 79 ILE A O 1
ATOM 582 N N . ASP A 1 80 ? -3.018 7.857 7.912 1.00 96.50 80 ASP A N 1
ATOM 583 C CA . ASP A 1 80 ? -2.303 8.020 6.654 1.00 96.50 80 ASP A CA 1
ATOM 584 C C . ASP A 1 80 ? -0.795 7.843 6.892 1.00 96.50 80 ASP A C 1
ATOM 586 O O . ASP A 1 80 ? -0.133 8.734 7.434 1.00 96.50 80 ASP A O 1
ATOM 590 N N . GLU A 1 81 ? -0.246 6.678 6.541 1.00 95.94 81 GLU A N 1
ATOM 591 C CA . GLU A 1 81 ? 1.190 6.415 6.679 1.00 95.94 81 GLU A CA 1
ATOM 592 C C . GLU A 1 81 ? 2.042 7.142 5.629 1.00 95.94 81 GLU A C 1
ATOM 594 O O . GLU A 1 81 ? 3.266 7.195 5.760 1.00 95.94 81 GLU A O 1
ATOM 599 N N . CYS A 1 82 ? 1.422 7.734 4.605 1.00 96.12 82 CYS A N 1
ATOM 600 C CA . CYS A 1 82 ? 2.111 8.438 3.528 1.00 96.12 82 CYS A CA 1
ATOM 601 C C . CYS A 1 82 ? 2.353 9.923 3.825 1.00 96.12 82 CYS A C 1
ATOM 603 O O . CYS A 1 82 ? 3.056 10.588 3.060 1.00 96.12 82 CYS A O 1
ATOM 605 N N . VAL A 1 83 ? 1.819 10.456 4.929 1.00 91.94 83 VAL A N 1
ATOM 606 C CA . VAL A 1 83 ? 2.052 11.842 5.356 1.00 91.94 83 VAL A CA 1
ATOM 607 C C . VAL A 1 83 ? 3.063 11.927 6.500 1.00 91.94 83 VAL A C 1
ATOM 609 O O . VAL A 1 83 ? 3.024 11.167 7.463 1.00 91.94 83 VAL A O 1
ATOM 612 N N . GLY A 1 84 ? 3.957 12.917 6.426 1.00 85.12 84 GLY A N 1
ATOM 613 C CA . GLY A 1 84 ? 4.971 13.184 7.449 1.00 85.12 84 GLY A CA 1
ATOM 614 C C . GLY A 1 84 ? 6.395 13.133 6.902 1.00 85.12 84 GLY A C 1
ATOM 615 O O . GLY A 1 84 ? 6.621 13.285 5.706 1.00 85.12 84 GLY A O 1
ATOM 616 N N . GLU A 1 85 ? 7.367 12.961 7.798 1.00 71.94 85 GLU A N 1
ATOM 617 C CA . GLU A 1 85 ? 8.797 12.925 7.447 1.00 71.94 85 GLU A CA 1
ATOM 618 C C . GLU A 1 85 ? 9.221 11.575 6.839 1.00 71.94 85 GLU A C 1
ATOM 620 O O . GLU A 1 85 ? 10.231 11.485 6.147 1.00 71.94 85 GLU A O 1
ATOM 625 N N . TYR A 1 86 ? 8.431 10.525 7.068 1.00 76.62 86 TYR A N 1
ATOM 626 C CA . TYR A 1 86 ? 8.692 9.167 6.607 1.00 76.62 86 TYR A CA 1
ATOM 627 C C . TYR A 1 86 ? 7.448 8.662 5.870 1.00 76.62 86 TYR A C 1
ATOM 629 O O . TYR A 1 86 ? 6.471 8.295 6.513 1.00 76.62 86 TYR A O 1
ATOM 637 N N . THR A 1 87 ? 7.475 8.691 4.534 1.00 88.31 87 THR A N 1
ATOM 638 C CA . THR A 1 87 ? 6.387 8.325 3.599 1.00 88.31 87 THR A CA 1
ATOM 639 C C . THR A 1 87 ? 6.112 6.818 3.604 1.00 88.31 87 THR A C 1
ATOM 641 O O . THR A 1 87 ? 6.343 6.123 2.614 1.00 88.31 87 THR A O 1
ATOM 644 N N . GLY A 1 88 ? 5.759 6.271 4.765 1.00 86.75 88 GLY A N 1
ATOM 645 C CA . GLY A 1 88 ? 5.629 4.833 4.990 1.00 86.75 88 GLY A CA 1
ATOM 646 C C . GLY A 1 88 ? 6.935 4.063 4.760 1.00 86.75 88 GLY A C 1
ATOM 647 O O . GLY A 1 88 ? 6.920 2.852 4.602 1.00 86.75 88 GLY A O 1
ATOM 648 N N . GLY A 1 89 ? 8.081 4.744 4.671 1.00 92.75 89 GLY A N 1
ATOM 649 C CA . GLY A 1 89 ? 9.356 4.118 4.314 1.00 92.75 89 GLY A CA 1
ATOM 650 C C . GLY A 1 89 ? 9.472 3.674 2.860 1.00 92.75 89 GLY A C 1
ATOM 651 O O . GLY A 1 89 ? 10.376 2.911 2.537 1.00 92.75 89 GLY A O 1
ATOM 652 N N . CYS A 1 90 ? 8.574 4.127 1.987 1.00 95.88 90 CYS A N 1
ATOM 653 C CA . CYS A 1 90 ? 8.642 3.858 0.557 1.00 95.88 90 CYS A CA 1
ATOM 654 C C . CYS A 1 90 ? 9.796 4.629 -0.098 1.00 95.88 90 CYS A C 1
ATOM 656 O O . CYS A 1 90 ? 9.971 5.818 0.164 1.00 95.88 90 CYS A O 1
ATOM 658 N N . VAL A 1 91 ? 10.566 3.960 -0.966 1.00 95.00 91 VAL A N 1
ATOM 659 C CA . VAL A 1 91 ? 11.635 4.610 -1.753 1.00 95.00 91 VAL A CA 1
ATOM 660 C C . VAL A 1 91 ? 11.064 5.502 -2.856 1.00 95.00 91 VAL A C 1
ATOM 662 O O . VAL A 1 91 ? 11.591 6.582 -3.111 1.00 95.00 91 VAL A O 1
ATOM 665 N N . HIS A 1 92 ? 10.004 5.037 -3.516 1.00 95.25 92 HIS A N 1
ATOM 666 C CA . HIS A 1 92 ? 9.238 5.801 -4.500 1.00 95.25 92 HIS A CA 1
ATOM 667 C C . HIS A 1 92 ? 7.887 6.200 -3.881 1.00 95.25 92 HIS A C 1
ATOM 669 O O . HIS A 1 92 ? 7.848 6.725 -2.768 1.00 95.25 92 HIS A O 1
ATOM 675 N N . ASP A 1 93 ? 6.780 5.951 -4.575 1.00 95.56 93 ASP A N 1
ATOM 676 C CA . ASP A 1 93 ? 5.463 6.416 -4.163 1.00 95.56 93 ASP A CA 1
ATOM 677 C C . ASP A 1 93 ? 4.894 5.599 -2.999 1.00 95.56 93 ASP A C 1
ATOM 679 O O . ASP A 1 93 ? 5.034 4.375 -2.934 1.00 95.56 93 ASP A O 1
ATOM 683 N N . CYS A 1 94 ? 4.192 6.295 -2.106 1.00 97.38 94 CYS A N 1
ATOM 684 C CA . CYS A 1 94 ? 3.375 5.713 -1.049 1.00 97.38 94 CYS A CA 1
ATOM 685 C C . CYS A 1 94 ? 1.898 5.940 -1.375 1.00 97.38 94 CYS A C 1
ATOM 687 O O . CYS A 1 94 ? 1.491 7.056 -1.701 1.00 97.38 94 CYS A O 1
ATOM 689 N N . ILE A 1 95 ? 1.092 4.884 -1.271 1.00 96.81 95 ILE A N 1
ATOM 690 C CA . ILE A 1 95 ? -0.358 4.947 -1.454 1.00 96.81 95 ILE A CA 1
ATOM 691 C C . ILE A 1 95 ? -1.031 4.561 -0.139 1.00 96.81 95 ILE A C 1
ATOM 693 O O . ILE A 1 95 ? -0.932 3.405 0.284 1.00 96.81 95 ILE A O 1
ATOM 697 N N . ASN A 1 96 ? -1.742 5.519 0.458 1.00 97.19 96 ASN A N 1
ATOM 698 C CA . ASN A 1 96 ? -2.537 5.295 1.659 1.00 97.19 96 ASN A CA 1
ATOM 699 C C . ASN A 1 96 ? -3.816 4.506 1.324 1.00 97.19 96 ASN A C 1
ATOM 701 O O . ASN A 1 96 ? -4.469 4.769 0.307 1.00 97.19 96 ASN A O 1
ATOM 705 N N . ILE A 1 97 ? -4.169 3.523 2.152 1.00 97.31 97 ILE A N 1
ATOM 706 C CA . ILE A 1 97 ? -5.312 2.625 1.954 1.00 97.31 97 ILE A CA 1
ATOM 707 C C . ILE A 1 97 ? -6.021 2.452 3.305 1.00 97.31 97 ILE A C 1
ATOM 709 O O . ILE A 1 97 ? -5.366 2.119 4.268 1.00 97.31 97 ILE A O 1
ATOM 713 N N . PRO A 1 98 ? -7.355 2.527 3.421 1.00 97.06 98 PRO A N 1
ATOM 714 C CA . PRO A 1 98 ? -8.008 2.353 4.722 1.00 97.06 98 PRO A CA 1
ATOM 715 C C . PRO A 1 98 ? -7.534 1.111 5.513 1.00 97.06 98 PRO A C 1
ATOM 717 O O . PRO A 1 98 ? -7.766 -0.030 5.096 1.00 97.06 98 PRO A O 1
ATOM 720 N N . GLY A 1 99 ? -6.856 1.354 6.639 1.00 95.56 99 GLY A N 1
ATOM 721 C CA . GLY A 1 99 ? -6.276 0.368 7.548 1.00 95.56 99 GLY A CA 1
ATOM 722 C C . GLY A 1 99 ? -4.845 -0.099 7.245 1.00 95.56 99 GLY A C 1
ATOM 723 O O . GLY A 1 99 ? -4.365 -0.974 7.972 1.00 95.56 99 GLY A O 1
ATOM 724 N N . ASN A 1 100 ? -4.186 0.397 6.189 1.00 95.44 100 ASN A N 1
ATOM 725 C CA . ASN A 1 100 ? -2.794 0.084 5.836 1.00 95.44 100 ASN A CA 1
ATOM 726 C C . ASN A 1 100 ? -2.232 1.042 4.751 1.00 95.44 100 ASN A C 1
ATOM 728 O O . ASN A 1 100 ? -2.843 1.997 4.313 1.00 95.44 100 ASN A O 1
ATOM 732 N N . TYR A 1 101 ? -1.094 0.708 4.161 1.00 97.06 101 TYR A N 1
ATOM 733 C CA . TYR A 1 101 ? -0.561 1.397 2.996 1.00 97.06 101 TYR A CA 1
ATOM 734 C C . TYR A 1 101 ? 0.226 0.423 2.128 1.00 97.06 101 TYR A C 1
ATOM 736 O O . TYR A 1 101 ? 0.438 -0.746 2.475 1.00 97.06 101 TYR A O 1
ATOM 744 N N . ARG A 1 102 ? 0.6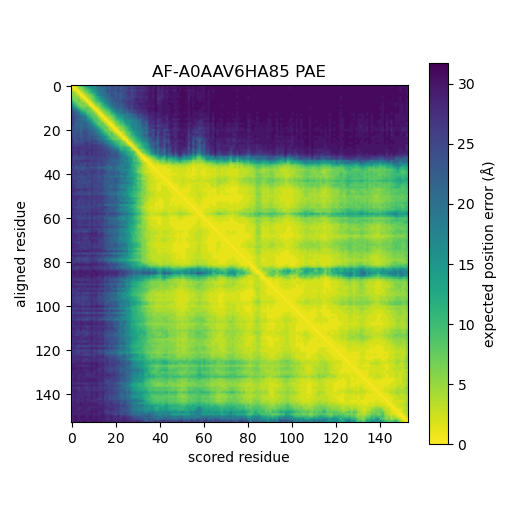57 0.892 0.960 1.00 96.88 102 ARG A N 1
ATOM 745 C CA . ARG A 1 102 ? 1.639 0.166 0.154 1.00 96.88 102 ARG A CA 1
ATOM 746 C C . ARG A 1 102 ? 2.548 1.114 -0.599 1.00 96.88 102 ARG A C 1
ATOM 748 O O . ARG A 1 102 ? 2.119 2.183 -1.031 1.00 96.88 102 ARG A O 1
ATOM 755 N N . CYS A 1 103 ? 3.766 0.655 -0.834 1.00 97.81 103 CYS A N 1
ATOM 756 C CA . CYS A 1 103 ? 4.694 1.327 -1.721 1.00 97.81 103 CYS A CA 1
ATOM 757 C C . CYS A 1 103 ? 4.483 0.880 -3.168 1.00 97.81 103 CYS A C 1
ATOM 759 O O . CYS A 1 103 ? 4.165 -0.282 -3.444 1.00 97.81 103 CYS A O 1
ATOM 761 N N . THR A 1 104 ? 4.686 1.801 -4.099 1.00 97.19 104 THR A N 1
ATOM 762 C CA . THR A 1 104 ? 4.690 1.536 -5.537 1.00 97.19 104 THR A CA 1
ATOM 763 C C . THR A 1 104 ? 5.937 2.121 -6.169 1.00 97.19 104 THR A C 1
ATOM 765 O O . T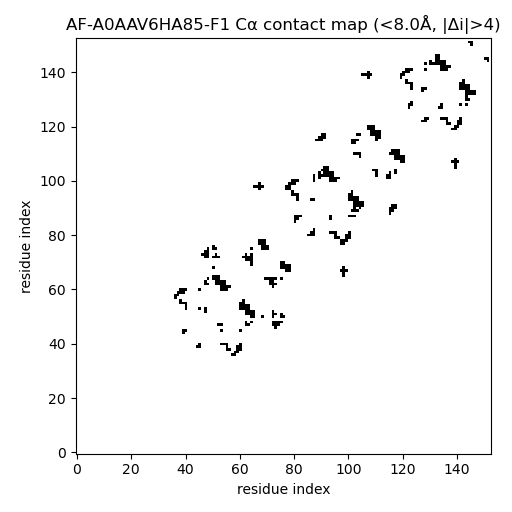HR A 1 104 ? 6.456 3.138 -5.720 1.00 97.19 104 THR A O 1
ATOM 768 N N . CYS A 1 105 ? 6.426 1.469 -7.218 1.00 98.19 105 CYS A N 1
ATOM 769 C CA . CYS A 1 105 ? 7.613 1.903 -7.934 1.00 98.19 105 CYS A CA 1
ATOM 770 C C . CYS A 1 105 ? 7.227 2.596 -9.240 1.00 98.19 105 CYS A C 1
ATOM 772 O O . CYS A 1 105 ? 6.250 2.198 -9.871 1.00 98.19 105 CYS A O 1
ATOM 774 N N . TYR A 1 106 ? 8.007 3.604 -9.638 1.00 97.88 106 TYR A N 1
ATOM 775 C CA . TYR A 1 106 ? 7.939 4.184 -10.976 1.00 97.88 106 TYR A CA 1
ATOM 776 C C . TYR A 1 106 ? 8.161 3.132 -12.072 1.00 97.88 106 TYR A C 1
ATOM 778 O O . TYR A 1 106 ? 8.716 2.059 -11.817 1.00 97.88 106 TYR A O 1
ATOM 786 N N . ASP A 1 107 ? 7.755 3.471 -13.294 1.00 96.88 107 ASP A N 1
ATOM 787 C CA . ASP A 1 107 ? 7.995 2.643 -14.476 1.00 96.88 107 ASP A CA 1
ATOM 788 C C . ASP A 1 107 ? 9.494 2.322 -14.634 1.00 96.88 107 ASP A C 1
ATOM 790 O O . ASP A 1 107 ? 10.351 3.139 -14.294 1.00 96.88 107 ASP A O 1
ATOM 794 N N . GLY A 1 108 ? 9.806 1.110 -15.103 1.00 96.88 108 GLY A N 1
ATOM 795 C CA . GLY A 1 108 ? 11.182 0.588 -15.164 1.00 96.88 108 GLY A CA 1
ATOM 796 C C . GLY A 1 108 ? 11.693 -0.005 -13.843 1.00 96.88 108 GLY A C 1
ATOM 797 O O . GLY A 1 108 ? 12.808 -0.511 -13.775 1.00 96.88 108 GLY A O 1
ATOM 798 N N . PHE A 1 109 ? 10.882 -0.002 -12.781 1.00 98.44 109 PHE A N 1
ATOM 799 C CA . PHE A 1 109 ? 11.238 -0.600 -11.495 1.00 98.44 109 PHE A CA 1
ATOM 800 C C . PHE A 1 109 ? 10.185 -1.598 -11.017 1.00 98.44 109 PHE A C 1
ATOM 802 O O . PHE A 1 109 ? 8.989 -1.478 -11.280 1.00 98.44 109 PHE A O 1
ATOM 809 N N . ARG A 1 110 ? 10.625 -2.572 -10.222 1.00 97.12 110 ARG A N 1
ATOM 810 C CA . ARG A 1 110 ? 9.760 -3.531 -9.528 1.00 97.12 110 ARG A CA 1
ATOM 811 C C . ARG A 1 110 ? 9.948 -3.442 -8.022 1.00 97.12 110 ARG A C 1
ATOM 813 O O . ARG A 1 110 ? 11.058 -3.234 -7.533 1.00 97.12 110 ARG A O 1
ATOM 820 N N . LEU A 1 111 ? 8.867 -3.660 -7.280 1.00 97.94 111 LEU A N 1
ATOM 821 C CA . LEU A 1 111 ? 8.908 -3.659 -5.822 1.00 97.94 111 LEU A CA 1
ATOM 822 C C . LEU A 1 111 ? 9.744 -4.842 -5.308 1.00 97.94 111 LEU A C 1
ATOM 824 O O . LEU A 1 111 ? 9.587 -5.982 -5.758 1.00 97.94 111 LEU A O 1
ATOM 828 N N . ALA A 1 112 ? 10.652 -4.563 -4.379 1.00 97.38 112 ALA A N 1
ATOM 829 C CA . ALA A 1 112 ? 11.453 -5.565 -3.698 1.00 97.38 112 ALA A CA 1
ATOM 830 C C . ALA A 1 112 ? 10.595 -6.400 -2.732 1.00 97.38 112 ALA A C 1
ATOM 832 O O . ALA A 1 112 ? 9.471 -6.046 -2.379 1.00 97.38 112 ALA A O 1
ATOM 833 N N . HIS A 1 113 ? 11.151 -7.518 -2.261 1.00 96.81 113 HIS A N 1
ATOM 834 C CA . HIS A 1 113 ? 10.461 -8.410 -1.321 1.00 96.81 113 HIS A CA 1
ATOM 835 C C . HIS A 1 113 ? 10.191 -7.785 0.051 1.00 96.81 113 HIS A C 1
ATOM 837 O O . HIS A 1 113 ? 9.321 -8.272 0.768 1.00 96.81 113 HIS A O 1
ATOM 843 N N . ASP A 1 114 ? 10.924 -6.736 0.418 1.00 95.94 114 ASP A N 1
ATOM 844 C CA . ASP A 1 114 ? 10.657 -5.975 1.639 1.00 95.94 114 ASP A CA 1
ATOM 845 C C . ASP A 1 114 ? 9.410 -5.086 1.533 1.00 95.94 114 ASP A C 1
ATOM 847 O O . ASP A 1 114 ? 8.940 -4.601 2.555 1.00 95.94 114 ASP A O 1
ATOM 851 N N . GLY A 1 115 ? 8.855 -4.895 0.332 1.00 96.38 115 GLY A N 1
ATOM 852 C CA . GLY A 1 115 ? 7.672 -4.072 0.106 1.00 96.38 115 GLY A CA 1
ATOM 853 C C . GLY A 1 115 ? 7.924 -2.562 0.134 1.00 96.38 115 GLY A C 1
ATOM 854 O O . GLY A 1 115 ? 6.955 -1.815 0.043 1.00 96.38 115 GLY A O 1
ATOM 855 N N . HIS A 1 116 ? 9.181 -2.113 0.218 1.00 95.88 116 HIS A N 1
ATOM 856 C CA . HIS A 1 116 ? 9.555 -0.699 0.357 1.00 95.88 116 HIS A CA 1
ATOM 857 C C . HIS A 1 116 ? 10.568 -0.228 -0.690 1.00 95.88 116 HIS A C 1
ATOM 859 O O . HIS A 1 116 ? 10.476 0.903 -1.177 1.00 95.88 116 HIS A O 1
ATOM 865 N N . ASN A 1 117 ? 11.534 -1.080 -1.038 1.00 96.31 117 ASN A N 1
ATOM 866 C CA . ASN A 1 117 ? 12.576 -0.752 -2.002 1.00 96.31 117 ASN A CA 1
ATOM 867 C C . ASN A 1 117 ? 12.120 -1.025 -3.435 1.00 96.31 117 ASN A C 1
ATOM 869 O O . ASN A 1 117 ? 11.350 -1.947 -3.703 1.00 96.31 117 ASN A O 1
ATOM 873 N N . CYS A 1 118 ? 12.653 -0.245 -4.369 1.00 97.88 118 CYS A N 1
ATOM 874 C CA . CYS A 1 118 ? 12.414 -0.410 -5.795 1.00 97.88 118 CYS A CA 1
ATOM 875 C C . CYS A 1 118 ? 13.697 -0.883 -6.470 1.00 97.88 118 CYS A C 1
ATOM 877 O O . CYS A 1 118 ? 14.750 -0.263 -6.333 1.00 97.88 118 CYS A O 1
ATOM 879 N N . LEU A 1 119 ? 13.604 -2.017 -7.158 1.00 97.75 119 LEU A N 1
ATOM 880 C CA . LEU A 1 119 ? 14.705 -2.618 -7.895 1.00 97.75 119 LEU A CA 1
ATOM 881 C C . LEU A 1 119 ? 14.526 -2.313 -9.369 1.00 97.75 119 LEU A C 1
ATOM 883 O O . LEU A 1 119 ? 13.430 -2.476 -9.903 1.00 97.75 119 LEU A O 1
ATOM 887 N N . ASP A 1 120 ? 15.614 -1.898 -9.994 1.00 98.31 120 ASP A N 1
ATOM 888 C CA . ASP A 1 120 ? 15.696 -1.719 -11.433 1.00 98.31 120 ASP A CA 1
ATOM 889 C C . ASP A 1 120 ? 15.286 -3.007 -12.165 1.00 98.31 120 ASP A C 1
ATOM 891 O O . ASP A 1 120 ? 15.646 -4.120 -11.747 1.00 98.31 120 ASP A O 1
ATOM 895 N N . VAL A 1 121 ? 14.467 -2.865 -13.203 1.00 98.19 121 VAL A N 1
ATOM 896 C CA . VAL A 1 121 ? 14.111 -3.964 -14.099 1.00 98.19 121 VAL A CA 1
ATOM 897 C C . VAL A 1 121 ? 15.114 -3.952 -15.234 1.00 98.19 121 VAL A C 1
ATOM 899 O O . VAL A 1 121 ? 15.135 -3.013 -16.001 1.00 98.19 121 VAL A O 1
ATOM 902 N N . ASP A 1 122 ? 15.907 -5.012 -15.361 1.00 97.94 122 ASP A N 1
ATOM 903 C CA . ASP A 1 122 ? 16.834 -5.133 -16.483 1.00 97.94 122 ASP A CA 1
ATOM 904 C C . ASP A 1 122 ? 16.084 -5.644 -17.720 1.00 97.94 122 ASP A C 1
ATOM 906 O O . ASP A 1 122 ? 15.878 -6.853 -17.885 1.00 97.94 122 ASP A O 1
ATOM 910 N N . GLU A 1 123 ? 15.646 -4.726 -18.583 1.00 97.56 123 GLU A N 1
ATOM 911 C CA . GLU A 1 123 ? 14.917 -5.077 -19.802 1.00 97.56 123 GLU A CA 1
ATOM 912 C C . GLU A 1 123 ? 15.797 -5.823 -20.812 1.00 97.56 123 GLU A C 1
ATOM 914 O O . GLU A 1 123 ? 15.276 -6.525 -21.679 1.00 97.56 123 GLU A O 1
ATOM 919 N N . CYS A 1 124 ? 17.127 -5.747 -20.688 1.00 97.88 124 CYS A N 1
ATOM 920 C CA . CYS A 1 124 ? 18.048 -6.455 -21.574 1.00 97.88 124 CYS A CA 1
ATOM 921 C C . CYS A 1 124 ? 18.061 -7.971 -21.341 1.00 97.88 124 CYS A C 1
ATOM 923 O O . CYS A 1 124 ? 18.518 -8.713 -22.216 1.00 97.88 124 CYS A O 1
ATOM 925 N N . LEU A 1 125 ? 17.572 -8.448 -20.191 1.00 97.38 125 LEU A N 1
ATOM 926 C CA . LEU A 1 125 ? 17.490 -9.883 -19.898 1.00 97.38 125 L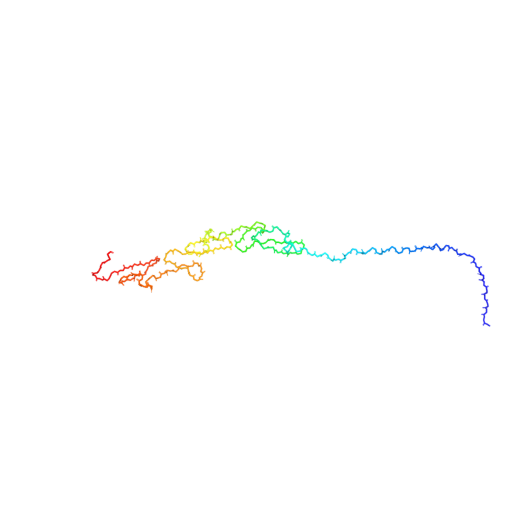EU A CA 1
ATOM 927 C C . LEU A 1 125 ? 16.389 -10.590 -20.697 1.00 97.38 125 LEU A C 1
ATOM 929 O O . LEU A 1 125 ? 16.513 -11.784 -20.970 1.00 97.38 125 LEU A O 1
ATOM 933 N N . GLU A 1 126 ? 15.351 -9.863 -21.107 1.00 95.75 126 GLU A N 1
ATOM 934 C CA . GLU A 1 126 ? 14.212 -10.400 -21.849 1.00 95.75 126 GLU A CA 1
ATOM 935 C C . GLU A 1 126 ? 14.260 -9.915 -23.302 1.00 95.75 126 GLU A C 1
ATOM 937 O O . GLU A 1 126 ? 14.203 -8.720 -23.576 1.00 95.75 126 GLU A O 1
ATOM 942 N N . ASP A 1 127 ? 14.402 -10.849 -24.249 1.00 95.94 127 ASP A N 1
ATOM 943 C CA . ASP A 1 127 ? 14.493 -10.571 -25.697 1.00 95.94 127 ASP A CA 1
ATOM 944 C C . ASP A 1 127 ? 15.466 -9.426 -26.066 1.00 95.94 127 ASP A C 1
ATOM 946 O O . ASP A 1 127 ? 15.234 -8.659 -27.001 1.00 95.94 127 ASP A O 1
ATOM 950 N N . ASN A 1 128 ? 16.566 -9.276 -25.311 1.00 95.88 128 ASN A N 1
ATOM 951 C CA . ASN A 1 128 ? 17.550 -8.199 -25.487 1.00 95.88 128 ASN A CA 1
ATOM 952 C C . ASN A 1 128 ? 16.917 -6.788 -25.462 1.00 95.88 128 ASN A C 1
ATOM 954 O O . ASN A 1 128 ? 17.353 -5.910 -26.208 1.00 95.88 128 ASN A O 1
ATOM 958 N N . GLY A 1 129 ? 15.844 -6.577 -24.691 1.00 93.88 129 GLY A N 1
ATOM 959 C CA . GLY A 1 129 ? 15.076 -5.325 -24.669 1.00 93.88 129 GLY A CA 1
ATOM 960 C C . GLY A 1 129 ? 14.404 -4.985 -26.009 1.00 93.88 129 GLY A C 1
ATOM 961 O O . GLY A 1 129 ? 14.048 -3.835 -26.263 1.00 93.88 129 GLY A O 1
ATOM 962 N N . GLY A 1 130 ? 14.290 -5.946 -26.931 1.00 95.38 130 GLY A N 1
ATOM 963 C CA . GLY A 1 130 ? 13.889 -5.701 -28.318 1.00 95.38 130 GLY A CA 1
ATOM 964 C C . GLY A 1 130 ? 14.961 -5.000 -29.165 1.00 95.38 130 GLY A C 1
ATOM 965 O O . GLY A 1 130 ? 14.685 -4.563 -30.285 1.00 95.38 130 GLY A O 1
ATOM 966 N N . CYS A 1 131 ? 16.195 -4.873 -28.668 1.00 95.25 131 CYS A N 1
ATOM 967 C CA . CYS A 1 131 ? 17.289 -4.260 -29.408 1.00 95.25 131 CYS A CA 1
ATOM 968 C C . CYS A 1 131 ? 17.825 -5.196 -30.499 1.00 95.25 131 CYS A C 1
ATOM 970 O O . CYS A 1 131 ? 18.130 -6.364 -30.258 1.00 95.25 131 CYS A O 1
ATOM 972 N N . GLN A 1 132 ? 18.070 -4.654 -31.698 1.00 95.00 132 GLN A N 1
ATOM 973 C CA . GLN A 1 132 ? 18.652 -5.427 -32.805 1.00 95.00 132 GLN A CA 1
ATOM 974 C C . GLN A 1 132 ? 20.101 -5.865 -32.532 1.00 95.00 132 GLN A C 1
ATOM 976 O O . GLN A 1 132 ? 20.553 -6.893 -33.038 1.00 95.00 132 GLN A O 1
ATOM 981 N N . GLN A 1 133 ? 20.863 -5.046 -31.802 1.00 94.50 133 GLN A N 1
ATOM 982 C CA . GLN A 1 133 ? 22.289 -5.267 -31.577 1.00 94.50 133 GLN A CA 1
ATOM 983 C C . GLN A 1 133 ? 22.614 -5.286 -30.085 1.00 94.50 133 GLN A C 1
ATOM 985 O O . GLN A 1 133 ? 22.549 -6.343 -29.467 1.00 94.50 133 GLN A O 1
ATOM 990 N N . ILE A 1 134 ? 23.005 -4.152 -29.510 1.00 95.81 134 ILE A N 1
ATOM 991 C CA . ILE A 1 134 ? 23.469 -4.083 -28.125 1.00 95.81 134 ILE A CA 1
ATOM 992 C C . ILE A 1 134 ? 22.359 -3.465 -27.285 1.00 95.81 134 ILE A C 1
ATOM 994 O O . ILE A 1 134 ? 21.899 -2.378 -27.619 1.00 95.81 134 ILE A O 1
ATOM 998 N N . CYS A 1 135 ? 21.965 -4.131 -26.206 1.00 97.94 135 CYS A N 1
ATOM 999 C CA . CYS A 1 135 ? 21.149 -3.537 -25.154 1.00 97.94 135 CYS A CA 1
ATOM 1000 C C . CYS A 1 135 ? 22.053 -3.108 -23.994 1.00 97.94 135 CYS A C 1
ATOM 1002 O O . CYS A 1 135 ? 22.973 -3.842 -23.616 1.00 97.94 135 CYS A O 1
ATOM 1004 N N . VAL A 1 136 ? 21.830 -1.906 -23.464 1.00 97.38 136 VAL A N 1
ATOM 1005 C CA . VAL A 1 136 ? 22.502 -1.400 -22.265 1.00 97.38 136 VAL A CA 1
ATOM 1006 C C . VAL A 1 136 ? 21.442 -1.045 -21.237 1.00 97.38 136 VAL A C 1
ATOM 1008 O O . VAL A 1 136 ? 20.689 -0.095 -21.442 1.00 97.38 136 VAL A O 1
ATOM 1011 N N . ASN A 1 137 ? 21.415 -1.797 -20.140 1.00 97.88 137 ASN A N 1
ATOM 1012 C CA . ASN A 1 137 ? 20.517 -1.526 -19.029 1.00 97.88 137 ASN A CA 1
ATOM 1013 C C . ASN A 1 137 ? 20.903 -0.214 -18.326 1.00 97.88 137 ASN A C 1
ATOM 1015 O O . ASN A 1 137 ? 22.093 0.077 -18.143 1.00 97.88 137 ASN A O 1
ATOM 1019 N N . MET A 1 138 ? 19.909 0.572 -17.935 1.00 97.00 138 MET A N 1
ATOM 1020 C CA . MET A 1 138 ? 20.055 1.841 -17.231 1.00 97.00 138 MET A CA 1
ATOM 1021 C C . MET A 1 138 ? 19.072 1.897 -16.060 1.00 97.00 138 MET A C 1
ATOM 1023 O O . MET A 1 138 ? 18.082 1.194 -16.020 1.00 97.00 138 MET A O 1
ATOM 1027 N N . MET A 1 139 ? 19.314 2.777 -15.091 1.00 96.50 139 MET A N 1
ATOM 1028 C CA . MET A 1 139 ? 18.379 2.920 -13.971 1.00 96.50 139 MET A CA 1
ATOM 1029 C C . MET A 1 139 ? 17.014 3.434 -14.464 1.00 96.50 139 MET A C 1
ATOM 1031 O O . MET A 1 139 ? 16.910 4.592 -14.876 1.00 96.50 139 MET A O 1
ATOM 1035 N N . GLY A 1 140 ? 15.987 2.591 -14.375 1.00 95.75 140 GLY A N 1
ATOM 1036 C CA . GLY A 1 140 ? 14.605 2.853 -14.770 1.00 95.75 140 GLY A CA 1
ATOM 1037 C C . GLY A 1 140 ? 14.336 2.778 -16.273 1.00 95.75 140 GLY A C 1
ATOM 1038 O O . GLY A 1 140 ? 13.283 3.247 -16.707 1.00 95.75 140 GLY A O 1
ATOM 1039 N N . SER A 1 141 ? 15.289 2.299 -17.080 1.00 96.56 141 SER A N 1
ATOM 1040 C CA . SER A 1 141 ? 15.138 2.199 -18.535 1.00 96.56 141 SER A CA 1
ATOM 1041 C C . SER A 1 141 ? 16.273 1.395 -19.177 1.00 96.56 141 SER A C 1
ATOM 1043 O O . SER A 1 141 ? 17.192 0.933 -18.524 1.00 96.56 141 SER A O 1
ATOM 1045 N N . TYR A 1 142 ? 16.312 1.359 -20.503 1.00 97.38 142 TYR A N 1
ATOM 1046 C CA . TYR A 1 142 ? 17.405 0.774 -21.262 1.00 97.38 142 TYR A CA 1
ATOM 1047 C C . TYR A 1 142 ? 17.622 1.539 -22.565 1.00 97.38 142 TYR A C 1
ATOM 1049 O O . TYR A 1 142 ? 16.745 2.249 -23.061 1.00 97.38 142 TYR A O 1
ATOM 1057 N N . GLU A 1 143 ? 18.807 1.387 -23.148 1.00 96.56 143 GLU A N 1
ATOM 1058 C CA . GLU A 1 143 ? 19.134 1.986 -24.439 1.00 96.56 143 GLU A CA 1
ATOM 1059 C C . GLU A 1 143 ? 19.647 0.928 -25.418 1.00 96.56 143 GLU A C 1
ATOM 1061 O O . GLU A 1 143 ? 20.555 0.145 -25.114 1.00 96.56 143 GLU A O 1
ATOM 1066 N N . CYS A 1 144 ? 19.108 0.947 -26.638 1.00 96.44 144 CYS A N 1
ATOM 1067 C CA . CYS A 1 144 ? 19.657 0.178 -27.745 1.00 96.44 144 CYS A CA 1
ATOM 1068 C C . CYS A 1 144 ? 20.823 0.924 -28.392 1.00 96.44 144 CYS A C 1
ATOM 1070 O O . CYS A 1 144 ? 20.701 2.080 -28.787 1.00 96.44 144 CYS A O 1
ATOM 1072 N N . ARG A 1 145 ? 21.949 0.237 -28.586 1.00 94.75 145 ARG A N 1
ATOM 1073 C CA . ARG A 1 145 ? 23.144 0.783 -29.234 1.00 94.75 145 ARG A CA 1
ATOM 1074 C C . ARG A 1 145 ? 23.559 -0.033 -30.449 1.00 94.75 145 ARG A C 1
ATOM 1076 O O . ARG A 1 145 ? 23.411 -1.256 -30.509 1.00 94.75 145 ARG A O 1
ATOM 1083 N N . CYS A 1 146 ? 24.149 0.671 -31.407 1.00 94.31 146 CYS A N 1
ATOM 1084 C CA . CYS A 1 146 ? 24.764 0.080 -32.583 1.00 94.31 146 CYS A CA 1
ATOM 1085 C C . CYS A 1 146 ? 26.225 -0.306 -32.321 1.00 94.31 146 CYS A C 1
ATOM 1087 O O . CYS A 1 146 ? 26.963 0.384 -31.614 1.00 94.31 146 CYS A O 1
ATOM 1089 N N . ARG A 1 147 ? 26.659 -1.395 -32.953 1.00 93.88 147 ARG A N 1
ATOM 1090 C CA . ARG A 1 147 ? 28.069 -1.706 -33.175 1.00 93.88 147 ARG A CA 1
ATOM 1091 C C . ARG A 1 147 ? 28.682 -0.634 -34.071 1.00 93.88 147 ARG A C 1
ATOM 1093 O O . ARG A 1 147 ? 27.990 0.041 -34.834 1.00 93.88 147 ARG A O 1
ATOM 1100 N N . GLU A 1 148 ? 29.997 -0.514 -33.991 1.00 93.25 148 GLU A N 1
ATOM 1101 C CA . GLU A 1 148 ? 30.759 0.430 -34.800 1.00 93.25 148 GLU A CA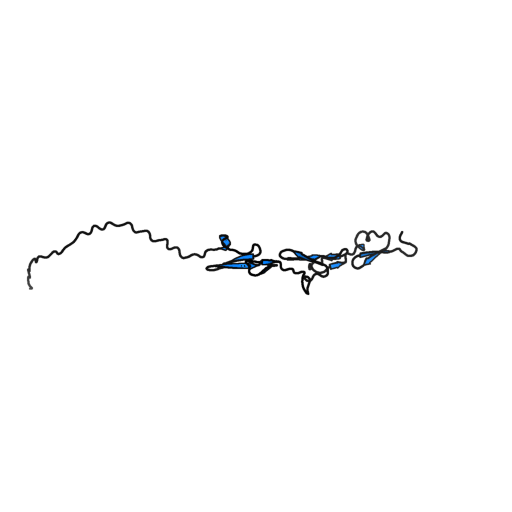 1
ATOM 1102 C C . GLU A 1 148 ? 30.434 0.277 -36.300 1.00 93.25 148 GLU A C 1
ATOM 1104 O O . GLU A 1 148 ? 30.381 -0.836 -36.826 1.00 93.25 148 GLU A O 1
ATOM 1109 N N . GLY A 1 149 ? 30.164 1.401 -36.973 1.00 89.25 149 GLY A N 1
ATOM 1110 C CA . GLY A 1 149 ? 29.782 1.442 -38.390 1.00 89.25 149 GLY A CA 1
ATOM 1111 C C . GLY A 1 149 ? 28.278 1.338 -38.694 1.00 89.25 149 GLY A C 1
ATOM 1112 O O . GLY A 1 149 ? 27.912 1.394 -39.865 1.00 89.25 149 GLY A O 1
ATOM 1113 N N . TYR A 1 150 ? 27.408 1.226 -37.683 1.00 87.50 150 TYR A N 1
ATOM 1114 C CA . TYR A 1 150 ? 25.942 1.192 -37.833 1.00 87.50 150 TYR A CA 1
ATOM 1115 C C . TYR A 1 150 ? 25.277 2.395 -37.134 1.00 87.50 150 TYR A C 1
ATOM 1117 O O . TYR A 1 150 ? 25.856 2.972 -36.214 1.00 87.50 150 TYR A O 1
ATOM 1125 N N . PHE A 1 151 ? 24.062 2.768 -37.554 1.00 81.81 151 PHE A N 1
ATOM 1126 C CA . PHE A 1 151 ? 23.252 3.832 -36.942 1.00 81.81 151 PHE A CA 1
ATOM 1127 C C . PHE A 1 151 ? 21.813 3.354 -36.688 1.00 81.81 151 PHE A C 1
ATOM 1129 O O . PHE A 1 151 ? 21.322 2.481 -37.405 1.00 81.81 151 PHE A O 1
ATOM 1136 N N . LEU A 1 152 ? 21.158 3.921 -35.670 1.00 75.31 152 LEU A N 1
ATOM 1137 C CA . LEU A 1 152 ? 19.736 3.699 -35.388 1.00 75.31 152 LEU A CA 1
ATOM 1138 C C . LEU A 1 152 ? 18.903 4.461 -36.434 1.00 75.31 152 LEU A C 1
ATOM 1140 O O . LEU A 1 152 ? 19.196 5.631 -36.690 1.00 75.31 152 LEU A O 1
ATOM 1144 N N . GLN A 1 153 ? 17.929 3.796 -37.062 1.00 65.69 153 GLN A N 1
ATOM 1145 C CA . GLN A 1 153 ? 16.975 4.424 -37.992 1.00 65.69 153 GLN A CA 1
ATOM 1146 C C . GLN A 1 153 ? 15.763 4.988 -37.263 1.00 65.69 153 GLN A C 1
ATOM 1148 O O . GLN A 1 153 ? 15.317 4.336 -36.294 1.00 65.69 153 GLN A O 1
#